Protein AF-A0A1C3YSA4-F1 (afdb_monomer_lite)

Organism: NCBI:txid1505725

Structure (mmCIF, N/CA/C/O backbone):
data_AF-A0A1C3YSA4-F1
#
_entry.id   AF-A0A1C3YSA4-F1
#
loop_
_atom_site.group_PDB
_atom_site.id
_atom_site.type_symbol
_atom_site.label_atom_id
_atom_site.label_alt_id
_atom_site.label_comp_id
_atom_site.label_asym_id
_atom_site.label_entity_id
_atom_site.label_seq_id
_atom_site.pdbx_PDB_ins_code
_atom_site.Cartn_x
_atom_site.Cartn_y
_atom_site.Cartn_z
_atom_site.occupancy
_atom_site.B_iso_or_equiv
_atom_site.auth_seq_id
_atom_site.auth_comp_id
_atom_site.auth_asym_id
_atom_site.auth_atom_id
_atom_site.pdbx_PDB_model_num
ATOM 1 N N . MET A 1 1 ? -8.334 -7.465 -22.282 1.00 41.34 1 MET A N 1
ATOM 2 C CA . MET A 1 1 ? -7.064 -6.841 -21.831 1.00 41.34 1 MET A CA 1
ATOM 3 C C . MET A 1 1 ? -6.329 -7.664 -20.758 1.00 41.34 1 MET A C 1
ATOM 5 O O . MET A 1 1 ? -5.125 -7.833 -20.870 1.00 41.34 1 MET A O 1
ATOM 9 N N . LEU A 1 2 ? -7.030 -8.253 -19.776 1.00 38.47 2 LEU A N 1
ATOM 10 C CA . LEU A 1 2 ? -6.453 -8.962 -18.613 1.00 38.47 2 LEU A CA 1
ATOM 11 C C . LEU A 1 2 ? -5.776 -10.331 -18.859 1.00 38.47 2 LEU A C 1
ATOM 13 O O . LEU A 1 2 ? -4.960 -10.752 -18.045 1.00 38.47 2 LEU A O 1
ATOM 17 N N . VAL A 1 3 ? -6.042 -11.015 -19.976 1.00 33.09 3 VAL A N 1
ATOM 18 C CA . VAL A 1 3 ? -5.391 -12.308 -20.304 1.00 33.09 3 VAL A CA 1
ATOM 19 C C . VAL A 1 3 ? -4.023 -12.117 -20.985 1.00 33.09 3 VAL A C 1
ATOM 21 O O . VAL A 1 3 ? -3.196 -13.024 -21.005 1.00 33.09 3 VAL A O 1
ATOM 24 N N . LEU A 1 4 ? -3.729 -10.915 -21.491 1.00 38.00 4 LEU A N 1
ATOM 25 C CA . LEU A 1 4 ? -2.498 -10.655 -22.243 1.00 38.00 4 LEU A CA 1
ATOM 26 C C . LEU A 1 4 ? -1.280 -10.396 -21.340 1.00 38.00 4 LEU A C 1
ATOM 28 O O . LEU A 1 4 ? -0.177 -10.780 -21.712 1.00 38.00 4 LEU A O 1
ATOM 32 N N . LEU A 1 5 ? -1.460 -9.830 -20.142 1.00 43.78 5 LEU A N 1
ATOM 33 C CA . LEU A 1 5 ? -0.338 -9.419 -19.284 1.00 43.78 5 LEU A CA 1
ATOM 34 C C . LEU A 1 5 ? 0.425 -10.609 -18.674 1.00 43.78 5 LEU A C 1
ATOM 36 O O . LEU A 1 5 ? 1.630 -10.729 -18.853 1.00 43.78 5 LEU A O 1
ATOM 40 N N . LYS A 1 6 ? -0.236 -11.573 -18.023 1.00 44.91 6 LYS A N 1
ATOM 41 C CA . LYS A 1 6 ? 0.507 -12.685 -17.389 1.00 44.91 6 LYS A CA 1
ATOM 42 C C . LYS A 1 6 ? 1.144 -13.667 -18.379 1.00 44.91 6 LYS A C 1
ATOM 44 O O . LYS A 1 6 ? 2.176 -14.249 -18.060 1.00 44.91 6 LYS A O 1
ATOM 49 N N . GLY A 1 7 ? 0.538 -13.858 -19.553 1.00 46.81 7 GLY A N 1
ATOM 50 C CA . GLY A 1 7 ? 1.018 -14.806 -20.564 1.00 46.81 7 GLY A CA 1
ATOM 51 C C . GLY A 1 7 ? 2.054 -14.229 -21.533 1.00 46.81 7 GLY A C 1
ATOM 52 O O . GLY A 1 7 ? 2.937 -14.963 -21.967 1.00 46.81 7 GLY A O 1
ATOM 53 N N . LYS A 1 8 ? 1.979 -12.926 -21.863 1.00 48.44 8 LYS A N 1
ATOM 54 C CA . LYS A 1 8 ? 2.841 -12.299 -22.884 1.00 48.44 8 LYS A CA 1
ATOM 55 C C . LYS A 1 8 ? 3.929 -11.369 -22.340 1.00 48.44 8 LYS A C 1
ATOM 57 O O . LYS A 1 8 ? 4.830 -11.032 -23.101 1.00 48.44 8 LYS A O 1
ATOM 62 N N . CYS A 1 9 ? 3.932 -11.004 -21.053 1.00 51.31 9 CYS A N 1
ATOM 63 C CA . CYS A 1 9 ? 4.988 -10.133 -20.509 1.00 51.31 9 CYS A CA 1
ATOM 64 C C . CYS A 1 9 ? 6.395 -10.745 -20.587 1.00 51.31 9 CYS A C 1
ATOM 66 O O . CYS A 1 9 ? 7.359 -10.008 -20.757 1.00 51.31 9 CYS A O 1
ATOM 68 N N . LYS A 1 10 ? 6.531 -12.080 -20.574 1.00 55.25 10 LYS A N 1
ATOM 69 C CA . LYS A 1 10 ? 7.836 -12.747 -20.750 1.00 55.25 10 LYS A CA 1
ATOM 70 C C . LYS A 1 10 ? 8.537 -12.396 -22.067 1.00 55.25 10 LYS A C 1
ATOM 72 O O . LYS A 1 10 ? 9.747 -12.529 -22.137 1.00 55.25 10 LYS A O 1
ATOM 77 N N . HIS A 1 11 ? 7.795 -11.976 -23.094 1.00 54.16 11 HIS A N 1
ATOM 78 C CA . HIS A 1 11 ? 8.363 -11.618 -24.396 1.00 54.16 11 HIS A CA 1
ATOM 79 C C . HIS A 1 11 ? 9.000 -10.219 -24.406 1.00 54.16 11 HIS A C 1
ATOM 81 O O . HIS A 1 11 ? 9.836 -9.932 -25.254 1.00 54.16 11 HIS A O 1
ATOM 87 N N . TYR A 1 12 ? 8.601 -9.361 -23.463 1.00 54.69 12 TYR A N 1
ATOM 88 C CA . TYR A 1 12 ? 9.098 -7.989 -23.314 1.00 54.69 12 TYR A CA 1
ATOM 89 C C . TYR A 1 12 ? 10.178 -7.872 -22.232 1.00 54.69 12 TYR A C 1
ATOM 91 O O . TYR A 1 12 ? 10.910 -6.888 -22.187 1.00 54.69 12 TYR A O 1
ATOM 99 N N . LEU A 1 13 ? 10.299 -8.895 -21.383 1.00 58.72 13 LEU A N 1
ATOM 100 C CA . LEU A 1 13 ? 11.391 -9.040 -20.432 1.00 58.72 13 LEU A CA 1
ATOM 101 C C . LEU A 1 13 ? 12.571 -9.701 -21.140 1.00 58.72 13 LEU A C 1
ATOM 103 O O . LEU A 1 13 ? 12.468 -10.813 -21.657 1.00 58.72 13 LEU A O 1
ATOM 107 N N . THR A 1 14 ? 13.718 -9.033 -21.140 1.00 61.22 14 THR A N 1
ATOM 108 C CA . THR A 1 14 ? 14.965 -9.717 -21.481 1.00 61.22 14 THR A CA 1
ATOM 109 C C . THR A 1 14 ? 15.385 -10.598 -20.305 1.00 61.22 14 THR A C 1
ATOM 111 O O . THR A 1 14 ? 14.939 -10.410 -19.173 1.00 61.22 14 THR A O 1
ATOM 114 N N . LYS A 1 15 ? 16.290 -11.550 -20.545 1.00 62.97 15 LYS A N 1
ATOM 115 C CA . LYS A 1 15 ? 16.814 -12.441 -19.497 1.00 62.97 15 LYS A CA 1
ATOM 116 C C . LYS A 1 15 ? 17.401 -11.691 -18.284 1.00 62.97 15 LYS A C 1
ATOM 118 O O . LYS A 1 15 ? 17.468 -12.270 -17.204 1.00 62.97 15 LYS A O 1
ATOM 123 N N . TYR A 1 16 ? 17.820 -10.437 -18.462 1.00 66.44 16 TYR A N 1
ATOM 124 C CA . TYR A 1 16 ? 18.569 -9.671 -17.462 1.00 66.44 16 TYR A CA 1
ATOM 125 C C . TYR A 1 16 ? 17.958 -8.308 -17.117 1.00 66.44 16 TYR A C 1
ATOM 127 O O . TYR A 1 16 ? 18.465 -7.634 -16.225 1.00 66.44 16 TYR A O 1
ATOM 135 N N . ALA A 1 17 ? 16.919 -7.874 -17.832 1.00 70.56 17 ALA A N 1
ATOM 136 C CA . ALA A 1 17 ? 16.377 -6.529 -17.694 1.00 70.56 17 ALA A CA 1
ATOM 137 C C . ALA A 1 17 ? 14.937 -6.421 -18.203 1.00 70.56 17 ALA A C 1
ATOM 139 O O . ALA A 1 17 ? 14.503 -7.173 -19.082 1.00 70.56 17 ALA A O 1
ATOM 140 N N . ASP A 1 18 ? 14.246 -5.401 -17.707 1.00 75.88 18 ASP A N 1
ATOM 141 C CA . ASP A 1 18 ? 12.921 -4.982 -18.148 1.00 75.88 18 ASP A CA 1
ATOM 142 C C . ASP A 1 18 ? 13.002 -3.605 -18.828 1.00 75.88 18 ASP A C 1
ATOM 144 O O . ASP A 1 18 ? 12.789 -2.573 -18.186 1.00 75.88 18 ASP A O 1
ATOM 148 N N . PRO A 1 19 ? 13.362 -3.561 -20.124 1.00 76.38 19 PRO A N 1
ATOM 149 C CA . PRO A 1 19 ? 13.570 -2.302 -20.839 1.00 76.38 19 PRO A CA 1
ATOM 150 C C . PRO A 1 19 ? 12.283 -1.481 -21.005 1.00 76.38 19 PRO A C 1
ATOM 152 O O . PRO A 1 19 ? 12.360 -0.288 -21.282 1.00 76.38 19 PRO A O 1
ATOM 155 N N . PHE A 1 20 ? 11.114 -2.101 -20.821 1.00 79.88 20 PHE A N 1
ATOM 156 C CA . PHE A 1 20 ? 9.807 -1.460 -20.965 1.00 79.88 20 PHE A CA 1
ATOM 157 C C . PHE A 1 20 ? 9.121 -1.187 -19.620 1.00 79.88 20 PHE A C 1
ATOM 159 O O . PHE A 1 20 ? 7.964 -0.778 -19.614 1.00 79.88 20 PHE A O 1
ATOM 166 N N . GLN A 1 21 ? 9.816 -1.404 -18.494 1.00 81.94 21 GLN A N 1
ATOM 167 C CA . GLN A 1 21 ? 9.328 -1.119 -17.136 1.00 81.94 21 GLN A CA 1
ATOM 168 C C . GLN A 1 21 ? 7.998 -1.816 -16.790 1.00 81.94 21 GLN A C 1
ATOM 170 O O . GLN A 1 21 ? 7.212 -1.346 -15.967 1.00 81.94 21 GLN A O 1
ATOM 175 N N . ILE A 1 22 ? 7.750 -2.983 -17.386 1.00 85.06 22 ILE A N 1
ATOM 176 C CA . ILE A 1 22 ? 6.532 -3.777 -17.181 1.00 85.06 22 ILE A CA 1
ATOM 177 C C . ILE A 1 22 ? 6.358 -4.184 -15.712 1.00 85.06 22 ILE A C 1
ATOM 179 O O . ILE A 1 22 ? 5.240 -4.267 -15.206 1.00 85.06 22 ILE A O 1
ATOM 183 N N . SER A 1 23 ? 7.463 -4.442 -15.023 1.00 87.69 23 SER A N 1
ATOM 184 C CA . SER A 1 23 ? 7.536 -4.812 -13.616 1.00 87.69 23 SER A CA 1
ATOM 185 C C . SER A 1 23 ? 7.042 -3.671 -12.733 1.00 87.69 23 SER A C 1
ATOM 187 O O . SER A 1 23 ? 6.265 -3.913 -11.810 1.00 87.69 23 SER A O 1
ATOM 189 N N . ASP A 1 24 ? 7.432 -2.433 -13.040 1.00 88.75 24 ASP A N 1
ATOM 190 C CA . ASP A 1 24 ? 6.997 -1.248 -12.299 1.00 88.75 24 ASP A CA 1
ATOM 191 C C . ASP A 1 24 ? 5.497 -1.011 -12.504 1.00 88.75 24 ASP A C 1
ATOM 193 O O . ASP A 1 24 ? 4.752 -0.832 -11.537 1.00 88.75 24 ASP A O 1
ATOM 197 N N . GLU A 1 25 ? 5.028 -1.112 -13.750 1.00 87.25 25 GLU A N 1
ATOM 198 C CA . GLU A 1 25 ? 3.604 -0.992 -14.073 1.00 87.25 25 GLU A CA 1
ATOM 199 C C . GLU A 1 25 ? 2.762 -2.086 -13.415 1.00 87.25 25 GLU A C 1
ATOM 201 O O . GLU A 1 25 ? 1.647 -1.841 -12.948 1.00 87.25 25 GLU A O 1
ATOM 206 N N . LEU A 1 26 ? 3.305 -3.297 -13.294 1.00 89.50 26 LEU A N 1
ATOM 207 C CA . LEU A 1 26 ? 2.641 -4.385 -12.590 1.00 89.50 26 LEU A CA 1
ATOM 208 C C . LEU A 1 26 ? 2.482 -4.080 -11.091 1.00 89.50 26 LEU A C 1
ATOM 210 O O . LEU A 1 26 ? 1.421 -4.348 -10.520 1.00 89.50 26 LEU A O 1
ATOM 214 N N . ILE A 1 27 ? 3.499 -3.488 -10.459 1.00 91.62 27 ILE A N 1
ATOM 215 C CA . ILE A 1 27 ? 3.417 -3.026 -9.067 1.00 91.62 27 ILE A CA 1
ATOM 216 C C . ILE A 1 27 ? 2.372 -1.915 -8.921 1.00 91.62 27 ILE A C 1
ATOM 218 O O . ILE A 1 27 ? 1.552 -1.976 -8.000 1.00 91.62 27 ILE A O 1
ATOM 222 N N . ASN A 1 28 ? 2.349 -0.940 -9.832 1.00 89.94 28 ASN A N 1
ATOM 223 C CA . ASN A 1 28 ? 1.355 0.137 -9.829 1.00 89.94 28 ASN A CA 1
ATOM 224 C C . ASN A 1 28 ? -0.068 -0.407 -9.973 1.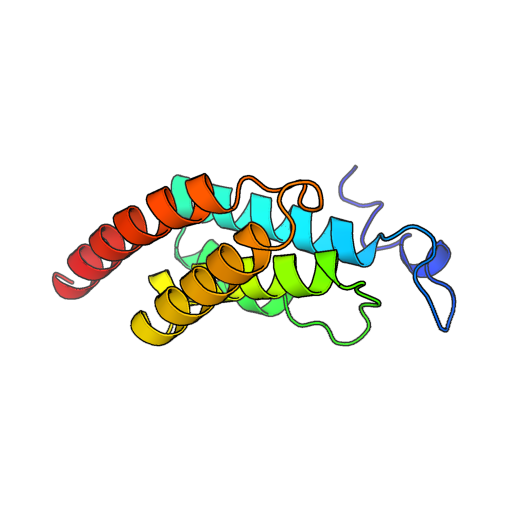00 89.94 28 ASN A C 1
ATOM 226 O O . ASN A 1 28 ? -0.955 -0.043 -9.196 1.00 89.94 28 ASN A O 1
ATOM 230 N N . TYR A 1 29 ? -0.273 -1.341 -10.904 1.00 91.50 29 TYR A N 1
ATOM 231 C CA . TYR A 1 29 ? -1.546 -2.024 -11.097 1.00 91.50 29 TYR A CA 1
ATOM 232 C C . TYR A 1 29 ? -2.016 -2.724 -9.816 1.00 91.50 29 TYR A C 1
ATOM 234 O O . TYR A 1 29 ? -3.146 -2.505 -9.372 1.00 91.50 29 TYR A O 1
ATOM 242 N N . TYR A 1 30 ? -1.158 -3.526 -9.177 1.00 93.88 30 TYR A N 1
ATOM 243 C CA . TYR A 1 30 ? -1.516 -4.176 -7.914 1.00 93.88 30 TYR A CA 1
ATOM 244 C C . TYR A 1 30 ? -1.806 -3.162 -6.804 1.00 93.88 30 TYR A C 1
ATOM 246 O O . TYR A 1 30 ? -2.709 -3.383 -6.000 1.00 93.88 30 TYR A O 1
ATOM 254 N N . GLY A 1 31 ? -1.115 -2.024 -6.792 1.00 94.31 31 GLY A N 1
ATOM 255 C CA . GLY A 1 31 ? -1.428 -0.897 -5.922 1.00 94.31 31 GLY A CA 1
ATOM 256 C C . GLY A 1 31 ? -2.847 -0.358 -6.096 1.00 94.31 31 GLY A C 1
ATOM 257 O O . GLY A 1 31 ? -3.574 -0.176 -5.120 1.00 94.31 31 GLY A O 1
ATOM 258 N N . VAL A 1 32 ? -3.285 -0.143 -7.337 1.00 93.38 32 VAL A N 1
ATOM 259 C CA . VAL A 1 32 ? -4.661 0.291 -7.647 1.00 93.38 32 VAL A CA 1
ATOM 260 C C . VAL A 1 32 ? -5.687 -0.758 -7.212 1.00 93.38 32 VAL A C 1
ATOM 262 O O . VAL A 1 32 ? -6.702 -0.409 -6.607 1.00 93.38 32 VAL A O 1
ATOM 265 N N . VAL A 1 33 ? -5.412 -2.044 -7.452 1.00 96.19 33 VAL A N 1
ATOM 266 C CA . VAL A 1 33 ? -6.279 -3.149 -7.005 1.00 96.19 33 VAL A CA 1
ATOM 267 C C . VAL A 1 33 ? -6.388 -3.181 -5.477 1.00 96.19 33 VAL A C 1
ATOM 269 O O . VAL A 1 33 ? -7.496 -3.281 -4.952 1.00 96.19 33 VAL A O 1
ATOM 272 N N . LEU A 1 34 ? -5.270 -3.018 -4.757 1.00 97.12 34 LEU A N 1
ATOM 273 C CA . LEU A 1 34 ? -5.264 -2.930 -3.294 1.00 97.12 34 LEU A CA 1
ATOM 274 C C . LEU A 1 34 ? -6.173 -1.799 -2.818 1.00 97.12 34 LEU A C 1
ATOM 276 O O . LEU A 1 34 ? -7.030 -1.999 -1.962 1.00 97.12 34 LEU A O 1
ATOM 280 N N . GLN A 1 35 ? -5.998 -0.609 -3.392 1.00 94.81 35 GLN A N 1
ATOM 281 C CA . GLN A 1 35 ? -6.795 0.558 -3.040 1.00 94.81 35 GLN A CA 1
ATOM 282 C C . GLN A 1 35 ? -8.288 0.342 -3.280 1.00 94.81 35 GLN A C 1
ATOM 284 O O . GLN A 1 35 ? -9.094 0.752 -2.447 1.00 94.81 35 GLN A O 1
ATOM 289 N N . ASN A 1 36 ? -8.661 -0.302 -4.388 1.00 96.62 36 ASN A N 1
ATOM 290 C CA . ASN A 1 36 ? -10.054 -0.618 -4.684 1.00 96.62 36 ASN A CA 1
ATOM 291 C C . ASN A 1 36 ? -10.652 -1.560 -3.626 1.00 96.62 36 ASN A C 1
ATOM 293 O O . ASN A 1 36 ? -11.716 -1.263 -3.081 1.00 96.62 36 ASN A O 1
ATOM 297 N N . TYR A 1 37 ? -9.948 -2.639 -3.271 1.00 97.75 37 TYR A N 1
ATOM 298 C CA . TYR A 1 37 ? -10.406 -3.563 -2.230 1.00 97.75 37 TYR A CA 1
ATOM 299 C C . TYR A 1 37 ? -10.528 -2.895 -0.861 1.00 97.75 37 TYR A C 1
ATOM 301 O O . TYR A 1 37 ? -11.517 -3.111 -0.166 1.00 97.75 37 TYR A O 1
ATOM 309 N N . LEU A 1 38 ? -9.575 -2.036 -0.490 1.00 97.38 38 LEU A N 1
ATOM 310 C CA . LEU A 1 38 ? -9.662 -1.270 0.753 1.00 97.38 38 LEU A CA 1
ATOM 311 C C . LEU A 1 38 ? -10.857 -0.302 0.739 1.00 97.38 38 LEU A C 1
ATOM 313 O O . LEU A 1 38 ? -11.620 -0.268 1.699 1.00 97.38 38 LEU A O 1
ATOM 317 N N . ASN A 1 39 ? -11.081 0.420 -0.366 1.00 95.31 39 ASN A N 1
ATOM 318 C CA . ASN A 1 39 ? -12.204 1.359 -0.504 1.00 95.31 39 ASN A CA 1
ATOM 319 C C . ASN A 1 39 ? -13.570 0.663 -0.451 1.00 95.31 39 ASN A C 1
ATOM 321 O O . ASN A 1 39 ? -14.525 1.206 0.096 1.00 95.31 39 ASN A O 1
ATOM 325 N N . THR A 1 40 ? -13.662 -0.539 -1.018 1.00 96.56 40 THR A N 1
ATOM 326 C CA . THR A 1 40 ? -14.879 -1.368 -1.011 1.00 96.56 40 THR A CA 1
ATOM 327 C C . THR A 1 40 ? -14.996 -2.244 0.236 1.00 96.56 40 THR A C 1
ATOM 329 O O . THR A 1 40 ? -15.938 -3.025 0.345 1.00 96.56 40 THR A O 1
ATOM 332 N N . LYS A 1 41 ? -14.063 -2.114 1.192 1.00 95.88 41 LYS A N 1
ATOM 333 C CA . LYS A 1 41 ? -14.000 -2.893 2.440 1.00 95.88 41 LYS A CA 1
ATOM 334 C C . LYS A 1 41 ? -13.924 -4.409 2.224 1.00 95.88 41 LYS A C 1
ATOM 336 O O . LYS A 1 41 ? -14.224 -5.185 3.130 1.00 95.88 41 LYS A O 1
ATOM 341 N N . ASN A 1 42 ? -13.471 -4.852 1.051 1.00 97.19 42 ASN A N 1
ATOM 342 C CA . ASN A 1 42 ? -13.168 -6.254 0.788 1.00 97.19 42 ASN A CA 1
ATOM 343 C C . ASN A 1 42 ? -11.802 -6.607 1.400 1.00 97.19 42 ASN A C 1
ATOM 345 O O . ASN A 1 42 ? -10.795 -6.783 0.710 1.00 97.19 42 ASN A O 1
ATOM 349 N N . TYR A 1 43 ? -11.761 -6.643 2.733 1.00 96.38 43 TYR A N 1
ATOM 350 C CA . TYR A 1 43 ? -10.520 -6.762 3.494 1.00 96.38 43 TYR A CA 1
ATOM 351 C C . TYR A 1 43 ? -9.827 -8.111 3.308 1.00 96.38 43 TYR A C 1
ATOM 353 O O . TYR A 1 43 ? -8.601 -8.149 3.320 1.00 96.38 43 TYR A O 1
ATOM 361 N N . GLN A 1 44 ? -10.576 -9.190 3.058 1.00 96.06 44 GLN A N 1
ATOM 362 C CA . GLN A 1 44 ? -9.987 -10.495 2.756 1.00 96.06 44 GLN A CA 1
ATOM 363 C C . GLN A 1 44 ? -9.222 -10.463 1.424 1.00 96.06 44 GLN A C 1
ATOM 365 O O . GLN A 1 44 ? -8.046 -10.816 1.379 1.00 96.06 44 GLN A O 1
ATOM 370 N N . ALA A 1 45 ? -9.832 -9.939 0.353 1.00 96.88 45 ALA A N 1
ATOM 371 C CA . ALA A 1 45 ? -9.146 -9.811 -0.934 1.00 96.88 45 ALA A CA 1
ATOM 372 C C . ALA A 1 45 ? -7.943 -8.851 -0.861 1.00 96.88 45 ALA A C 1
ATOM 374 O O . ALA A 1 45 ? -6.909 -9.093 -1.488 1.00 96.88 45 ALA A O 1
ATOM 375 N N . ALA A 1 46 ? -8.050 -7.775 -0.072 1.00 97.69 46 ALA A N 1
ATOM 376 C CA . ALA A 1 46 ? -6.933 -6.871 0.197 1.00 97.69 46 ALA A CA 1
ATOM 377 C C . ALA A 1 46 ? -5.793 -7.561 0.971 1.00 97.69 46 ALA A C 1
ATOM 379 O O . ALA A 1 46 ? -4.619 -7.340 0.657 1.00 97.69 46 ALA A O 1
ATOM 380 N N . TYR A 1 47 ? -6.123 -8.408 1.950 1.00 97.31 47 TYR A N 1
ATOM 381 C CA . TYR A 1 47 ? -5.158 -9.194 2.716 1.00 97.31 47 TYR A CA 1
ATOM 382 C C . TYR A 1 47 ? -4.353 -10.124 1.797 1.00 97.31 47 TYR A C 1
ATOM 384 O O . TYR A 1 47 ? -3.120 -10.057 1.781 1.00 97.31 47 TYR A O 1
ATOM 392 N N . ASP A 1 48 ? -5.042 -10.904 0.959 1.00 96.12 48 ASP A N 1
ATOM 393 C CA . ASP A 1 48 ? -4.441 -11.913 0.073 1.00 96.12 48 ASP A CA 1
ATOM 394 C C . ASP A 1 48 ? -3.523 -11.307 -1.003 1.00 96.12 48 ASP A C 1
ATOM 396 O O . ASP A 1 48 ? -2.601 -11.957 -1.514 1.00 96.12 48 ASP A O 1
ATOM 400 N N . LEU A 1 49 ? -3.726 -10.028 -1.334 1.00 94.94 49 LEU A N 1
ATOM 401 C CA . LEU A 1 49 ? -2.951 -9.331 -2.356 1.00 94.94 49 LEU A CA 1
ATOM 402 C C . LEU A 1 49 ? -1.481 -9.110 -1.963 1.00 94.94 49 LEU A C 1
ATOM 404 O O . LEU A 1 49 ? -0.656 -8.877 -2.847 1.00 94.94 49 LEU A O 1
ATOM 408 N N . ARG A 1 50 ? -1.110 -9.245 -0.678 1.00 95.12 50 ARG A N 1
ATOM 409 C CA . ARG A 1 50 ? 0.278 -9.076 -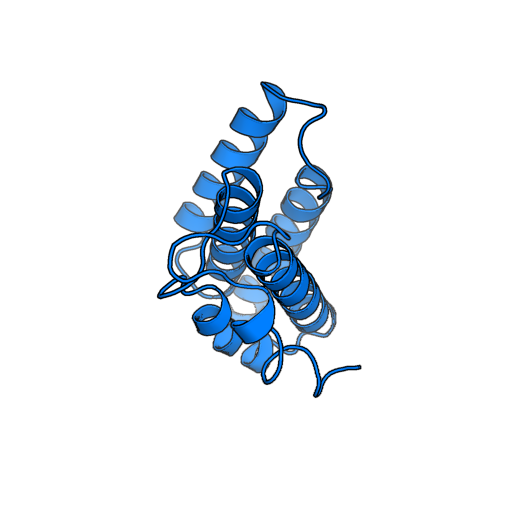0.196 1.00 95.12 50 ARG A CA 1
ATOM 410 C C . ARG A 1 50 ? 1.297 -9.821 -1.051 1.00 95.12 50 ARG A C 1
ATOM 412 O O . ARG A 1 50 ? 2.339 -9.272 -1.403 1.00 95.12 50 ARG A O 1
ATOM 419 N N . ASN A 1 51 ? 0.981 -11.064 -1.405 1.00 90.75 51 ASN A N 1
ATOM 420 C CA . ASN A 1 51 ? 1.896 -11.949 -2.123 1.00 90.75 51 ASN A CA 1
ATOM 421 C C . ASN A 1 51 ? 2.162 -11.486 -3.563 1.00 90.75 51 ASN A C 1
ATOM 423 O O . ASN A 1 51 ? 3.158 -11.888 -4.155 1.00 90.75 51 ASN A O 1
ATOM 427 N N . LYS A 1 52 ? 1.313 -10.618 -4.132 1.00 90.56 52 LYS A N 1
ATOM 428 C CA . LYS A 1 52 ? 1.533 -10.028 -5.462 1.00 90.56 52 LYS A CA 1
ATOM 429 C C . LYS A 1 52 ? 2.632 -8.973 -5.483 1.00 90.56 52 LYS A C 1
ATOM 431 O O . LYS A 1 52 ? 3.191 -8.726 -6.544 1.00 90.56 52 LYS A O 1
ATOM 436 N N . PHE A 1 53 ? 2.972 -8.404 -4.329 1.00 90.12 53 PHE A N 1
ATOM 437 C CA . PHE A 1 53 ? 4.100 -7.485 -4.189 1.00 90.12 53 PHE A CA 1
ATOM 438 C C . PHE A 1 53 ? 5.432 -8.206 -3.943 1.00 90.12 53 PHE A C 1
ATOM 440 O O . PHE A 1 53 ? 6.466 -7.544 -3.836 1.00 90.12 53 PHE A O 1
ATOM 447 N N . ASN A 1 54 ? 5.440 -9.541 -3.832 1.00 82.19 54 ASN A N 1
ATOM 448 C CA . ASN A 1 54 ? 6.686 -10.288 -3.712 1.00 82.19 54 ASN A CA 1
ATOM 449 C C . ASN A 1 54 ? 7.441 -10.234 -5.051 1.00 82.19 54 ASN A C 1
ATOM 451 O O . ASN A 1 54 ? 6.849 -10.439 -6.107 1.00 82.19 54 ASN A O 1
ATOM 455 N N . SER A 1 55 ? 8.726 -9.884 -5.011 1.00 65.50 55 SER A N 1
ATOM 456 C CA . SER A 1 55 ? 9.478 -9.415 -6.188 1.00 65.50 55 SER A CA 1
ATOM 457 C C . SER A 1 55 ? 10.376 -10.463 -6.830 1.00 65.50 55 SER A C 1
ATOM 459 O O . SER A 1 55 ? 11.233 -10.096 -7.632 1.00 65.50 55 SER A O 1
ATOM 461 N N . ASP A 1 56 ? 10.234 -11.736 -6.472 1.00 67.31 56 ASP A N 1
ATOM 462 C CA . ASP A 1 56 ? 11.048 -12.787 -7.074 1.00 67.31 56 ASP A CA 1
ATOM 463 C C . ASP A 1 56 ? 10.783 -12.817 -8.587 1.00 67.31 56 ASP A C 1
ATOM 465 O O . ASP A 1 56 ? 9.674 -13.107 -9.040 1.00 67.31 56 ASP A O 1
ATOM 469 N N . GLY A 1 57 ? 11.800 -12.441 -9.367 1.00 66.25 57 GLY A N 1
ATOM 470 C CA . GLY A 1 57 ? 11.730 -12.352 -10.827 1.00 66.25 57 GLY A CA 1
ATOM 471 C C . GLY A 1 57 ? 11.230 -11.023 -11.413 1.00 66.25 57 GLY A C 1
ATOM 472 O O . GLY A 1 57 ? 11.024 -10.969 -12.623 1.00 66.25 57 GLY A O 1
ATOM 473 N N . LEU A 1 58 ? 11.040 -9.963 -10.613 1.00 77.25 58 LEU A N 1
ATOM 474 C CA . LEU A 1 58 ? 10.733 -8.616 -11.121 1.00 77.25 58 LEU A CA 1
ATOM 475 C C . LEU A 1 58 ? 11.998 -7.753 -11.220 1.00 77.25 58 LEU A C 1
ATOM 477 O O . LEU A 1 58 ? 12.729 -7.601 -10.240 1.00 77.25 58 LEU A O 1
ATOM 481 N N . PHE A 1 59 ? 12.214 -7.123 -12.376 1.00 83.44 59 PHE A N 1
ATOM 482 C CA . PHE A 1 59 ? 13.291 -6.149 -12.579 1.00 83.44 59 PHE A CA 1
ATOM 483 C C . PHE A 1 59 ? 12.751 -4.739 -12.329 1.00 83.44 59 PHE A C 1
ATOM 485 O O . PHE A 1 59 ? 12.398 -4.022 -13.260 1.00 83.44 59 PHE A O 1
ATOM 492 N N . LEU A 1 60 ? 12.639 -4.364 -11.054 1.00 86.25 60 LEU A N 1
ATOM 493 C CA . LEU A 1 60 ? 12.144 -3.043 -10.661 1.00 86.25 60 LEU A CA 1
ATOM 494 C C . LEU A 1 60 ? 13.270 -2.009 -10.674 1.00 86.25 60 LEU A C 1
ATOM 496 O O . LEU A 1 60 ? 14.337 -2.251 -10.099 1.00 86.25 60 LEU A O 1
ATOM 500 N N . ASN A 1 61 ? 13.003 -0.835 -11.243 1.00 86.75 61 ASN A N 1
ATOM 501 C CA . ASN A 1 61 ? 13.868 0.329 -11.046 1.00 86.75 61 ASN A CA 1
ATOM 502 C C . ASN A 1 61 ? 13.593 0.987 -9.676 1.00 86.75 61 ASN A C 1
ATOM 504 O O . ASN A 1 61 ? 12.767 0.517 -8.889 1.00 86.75 61 ASN A O 1
ATOM 508 N N . TRP A 1 62 ? 14.262 2.103 -9.377 1.00 85.19 62 TRP A N 1
ATOM 509 C CA . TRP A 1 62 ? 14.069 2.821 -8.112 1.00 85.19 62 TRP A CA 1
ATOM 510 C C . TRP A 1 62 ? 12.618 3.256 -7.861 1.00 85.19 62 TRP A C 1
ATOM 512 O O . TRP A 1 62 ? 12.118 3.081 -6.750 1.00 85.19 62 TRP A O 1
ATOM 522 N N . ASN A 1 63 ? 11.909 3.737 -8.883 1.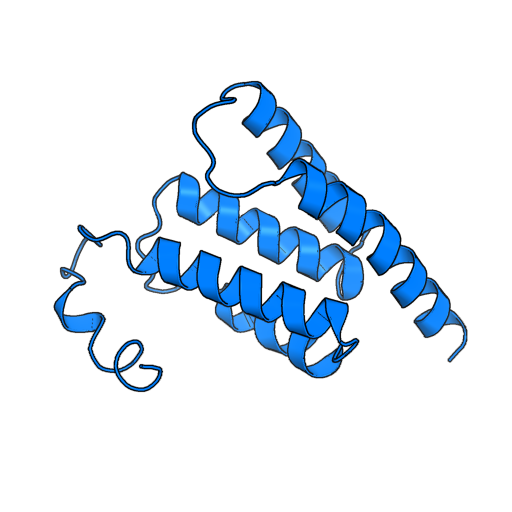00 84.75 63 ASN A N 1
ATOM 523 C CA . ASN A 1 63 ? 10.504 4.131 -8.765 1.00 84.75 63 ASN A CA 1
ATOM 524 C C . ASN A 1 63 ? 9.598 2.922 -8.492 1.00 84.75 63 ASN A C 1
ATOM 526 O O . ASN A 1 63 ? 8.713 2.994 -7.634 1.00 84.75 63 ASN A O 1
ATOM 530 N N . GLY A 1 64 ? 9.844 1.792 -9.160 1.00 88.12 64 GLY A N 1
ATOM 531 C CA . GLY A 1 64 ? 9.144 0.533 -8.905 1.00 88.12 64 GLY A CA 1
ATOM 532 C C . GLY A 1 64 ? 9.389 -0.007 -7.497 1.00 88.12 64 GLY A C 1
ATOM 533 O O . GLY A 1 64 ? 8.447 -0.425 -6.819 1.00 88.12 64 GLY A O 1
ATOM 534 N N . GLN A 1 65 ? 10.631 0.062 -7.006 1.00 90.31 65 GLN A N 1
ATOM 535 C CA . GLN A 1 65 ? 10.975 -0.343 -5.638 1.00 90.31 65 GLN A CA 1
ATOM 536 C C . GLN A 1 65 ? 10.270 0.529 -4.596 1.00 90.31 65 GLN A C 1
ATOM 538 O O . GLN A 1 65 ? 9.704 0.001 -3.637 1.00 90.31 65 GLN A O 1
ATOM 543 N N . ILE A 1 66 ? 10.239 1.848 -4.798 1.00 90.38 66 ILE A N 1
ATOM 544 C CA . ILE A 1 66 ? 9.548 2.773 -3.891 1.00 90.38 66 ILE A CA 1
ATOM 545 C C . ILE A 1 66 ? 8.041 2.517 -3.912 1.00 90.38 66 ILE A C 1
ATOM 547 O O . ILE A 1 66 ? 7.424 2.417 -2.852 1.00 90.38 66 ILE A O 1
ATOM 551 N N . SER A 1 67 ? 7.455 2.311 -5.092 1.00 91.12 67 SER A N 1
ATOM 552 C CA . SER A 1 67 ? 6.031 1.983 -5.236 1.00 91.12 67 SER A CA 1
ATOM 553 C C . SER A 1 67 ? 5.688 0.659 -4.548 1.00 91.12 67 SER A C 1
ATOM 555 O O . SER A 1 67 ? 4.697 0.561 -3.827 1.00 91.12 67 SER A O 1
ATOM 557 N N . LYS A 1 68 ? 6.546 -0.359 -4.670 1.00 93.44 68 LYS A N 1
ATOM 558 C CA . LYS A 1 68 ? 6.392 -1.626 -3.946 1.00 93.44 68 LYS A CA 1
ATOM 559 C C . LYS A 1 68 ? 6.416 -1.406 -2.430 1.00 93.44 68 LYS A C 1
ATOM 561 O O . LYS A 1 68 ? 5.552 -1.935 -1.729 1.00 93.44 68 LYS A O 1
ATOM 566 N N . GLN A 1 69 ? 7.383 -0.642 -1.916 1.00 94.31 69 GLN A N 1
ATOM 567 C CA . GLN A 1 69 ? 7.475 -0.353 -0.479 1.00 94.31 69 GLN A CA 1
ATOM 568 C C . GLN A 1 69 ? 6.270 0.445 0.023 1.00 94.31 69 GLN A C 1
ATOM 570 O O . GLN A 1 69 ? 5.729 0.116 1.078 1.00 94.31 69 GLN A O 1
ATOM 575 N N . LEU A 1 70 ? 5.792 1.416 -0.760 1.00 95.06 70 LEU A N 1
ATOM 576 C CA . LEU A 1 70 ? 4.570 2.171 -0.489 1.00 95.06 70 LEU A CA 1
ATOM 577 C C . LEU A 1 70 ? 3.381 1.225 -0.279 1.00 95.06 70 LEU A C 1
ATOM 579 O O . LEU A 1 70 ? 2.724 1.281 0.761 1.00 95.06 70 LEU A O 1
ATOM 583 N N . TRP A 1 71 ? 3.122 0.316 -1.224 1.00 96.12 71 TRP A N 1
ATOM 584 C CA . TRP A 1 71 ? 1.972 -0.587 -1.136 1.00 96.12 71 TRP A CA 1
ATOM 585 C C . TRP A 1 71 ? 2.097 -1.621 -0.016 1.00 96.12 71 TRP A C 1
ATOM 587 O O . TRP A 1 71 ? 1.113 -1.907 0.667 1.00 96.12 71 TRP A O 1
ATOM 597 N N . LEU A 1 72 ? 3.302 -2.135 0.244 1.00 96.44 72 LEU A N 1
ATOM 598 C CA . LEU A 1 72 ? 3.554 -3.016 1.388 1.00 96.44 72 LEU A CA 1
ATOM 599 C C . LEU A 1 72 ? 3.352 -2.297 2.727 1.00 96.44 72 LEU A C 1
ATOM 601 O O . LEU A 1 72 ? 2.844 -2.894 3.679 1.00 96.44 72 LEU A O 1
ATOM 605 N N . ALA A 1 73 ? 3.734 -1.025 2.815 1.00 97.38 73 ALA A N 1
ATOM 606 C CA . ALA A 1 73 ? 3.530 -0.211 4.002 1.00 97.38 73 ALA A CA 1
ATOM 607 C C . ALA A 1 73 ? 2.042 0.099 4.225 1.00 97.38 73 ALA A C 1
ATOM 609 O O . ALA A 1 73 ? 1.551 -0.075 5.342 1.00 97.38 73 ALA A O 1
ATOM 610 N N . VAL A 1 74 ? 1.295 0.428 3.161 1.00 97.75 74 VAL A N 1
ATOM 611 C CA . VAL A 1 74 ? -0.174 0.524 3.205 1.00 97.75 74 VAL A CA 1
ATOM 612 C C . VAL A 1 74 ? -0.781 -0.794 3.683 1.00 97.75 74 VAL A C 1
ATOM 614 O O . VAL A 1 74 ? -1.581 -0.782 4.609 1.00 97.75 74 VAL A O 1
ATOM 617 N N . TRP A 1 75 ? -0.371 -1.941 3.139 1.00 98.12 75 TRP A N 1
ATOM 618 C CA . TRP A 1 75 ? -0.873 -3.242 3.593 1.00 98.12 75 TRP A CA 1
ATOM 619 C C . TRP A 1 75 ? -0.620 -3.470 5.095 1.00 98.12 75 TRP A C 1
ATOM 621 O O . TRP A 1 75 ? -1.519 -3.896 5.823 1.00 98.12 75 TRP A O 1
ATOM 631 N N . LYS A 1 76 ? 0.577 -3.119 5.595 1.00 98.12 76 LYS A N 1
ATOM 632 C CA . LYS A 1 76 ? 0.925 -3.215 7.025 1.00 98.12 76 LYS A CA 1
ATOM 633 C C . LYS A 1 76 ? 0.034 -2.341 7.908 1.00 98.12 76 LYS A C 1
ATOM 635 O O . LYS A 1 76 ? -0.305 -2.783 9.008 1.00 98.12 76 LYS A O 1
ATOM 640 N N . LEU A 1 77 ? -0.383 -1.159 7.438 1.00 97.94 77 LEU A N 1
ATOM 641 C CA . LEU A 1 77 ? -1.322 -0.311 8.178 1.00 97.94 77 LEU A CA 1
ATOM 642 C C . LEU A 1 77 ? -2.614 -1.056 8.511 1.00 97.94 77 LEU A C 1
ATOM 644 O O . LEU A 1 77 ? -3.089 -0.936 9.631 1.00 97.94 77 LEU A O 1
ATOM 648 N N . TYR A 1 78 ? -3.153 -1.883 7.618 1.00 97.88 78 TYR A N 1
ATOM 649 C CA . TYR A 1 78 ? -4.393 -2.620 7.892 1.00 97.88 78 TYR A CA 1
ATOM 650 C C . TYR A 1 78 ? -4.109 -3.949 8.591 1.00 97.88 78 TYR A C 1
ATOM 652 O O . TYR A 1 78 ? -4.643 -4.213 9.663 1.00 97.88 78 TYR A O 1
ATOM 660 N N . PHE A 1 79 ? -3.219 -4.764 8.031 1.00 97.50 79 PHE A N 1
ATOM 661 C CA . PHE A 1 79 ? -3.168 -6.196 8.340 1.00 97.50 79 PHE A CA 1
ATOM 662 C C . PHE A 1 79 ? -1.900 -6.654 9.064 1.00 97.50 79 PHE A C 1
ATOM 664 O O . PHE A 1 79 ? -1.812 -7.800 9.493 1.00 97.50 79 PHE A O 1
ATOM 671 N N . GLY A 1 80 ? -0.897 -5.783 9.174 1.00 95.94 80 GLY A N 1
ATOM 672 C CA . GLY A 1 80 ? 0.398 -6.110 9.764 1.00 95.94 80 GLY A CA 1
ATOM 673 C C . GLY A 1 80 ? 0.686 -5.319 11.035 1.00 95.94 80 GLY A C 1
ATOM 674 O O . GLY A 1 80 ? -0.214 -4.935 11.783 1.00 95.94 80 GLY A O 1
ATOM 675 N N . ASN A 1 81 ? 1.968 -5.038 11.261 1.00 97.38 81 ASN A N 1
ATOM 676 C CA . ASN A 1 81 ? 2.391 -4.087 12.282 1.00 97.38 81 ASN A CA 1
ATOM 677 C C . ASN A 1 81 ? 2.122 -2.653 11.787 1.00 97.38 81 ASN A C 1
ATOM 679 O O . ASN A 1 81 ? 2.770 -2.186 10.846 1.00 97.38 81 ASN A O 1
ATOM 683 N N . TYR A 1 82 ? 1.159 -1.986 12.428 1.00 96.75 82 TYR A N 1
ATOM 684 C CA . TYR A 1 82 ? 0.706 -0.643 12.069 1.00 96.75 82 TYR A CA 1
ATOM 685 C C . TYR A 1 82 ? 1.827 0.398 12.155 1.00 96.75 82 TYR A C 1
ATOM 687 O O . TYR A 1 82 ? 2.040 1.132 11.193 1.00 96.75 82 TYR A O 1
ATOM 695 N N . GLU A 1 83 ? 2.564 0.435 13.268 1.00 96.88 83 GLU A N 1
ATOM 696 C CA . GLU A 1 83 ? 3.617 1.433 13.489 1.00 96.88 83 GLU A CA 1
ATOM 697 C C . GLU A 1 83 ? 4.744 1.283 12.469 1.00 96.88 83 GLU A C 1
ATOM 699 O O . GLU A 1 83 ? 5.175 2.269 11.876 1.00 96.88 83 GLU A O 1
ATOM 704 N N . ASN A 1 84 ? 5.134 0.045 12.151 1.00 97.56 84 ASN A N 1
ATOM 705 C CA . ASN A 1 84 ? 6.117 -0.209 11.101 1.00 97.56 84 ASN A CA 1
ATOM 706 C C . ASN A 1 84 ? 5.613 0.251 9.725 1.00 97.56 84 ASN A C 1
ATOM 708 O O . ASN A 1 84 ? 6.377 0.827 8.959 1.00 97.56 84 ASN A O 1
ATOM 712 N N . GLY A 1 85 ? 4.339 0.002 9.395 1.00 97.38 85 GLY A N 1
ATOM 713 C CA . GLY A 1 85 ? 3.740 0.490 8.148 1.00 97.38 85 GLY A CA 1
ATOM 714 C C . GLY A 1 85 ? 3.753 2.016 8.071 1.00 97.38 85 GLY A C 1
ATOM 715 O O . GLY A 1 85 ? 4.208 2.588 7.084 1.00 97.38 85 GLY A O 1
ATOM 716 N N . LYS A 1 86 ? 3.325 2.683 9.144 1.00 97.19 86 LYS A N 1
ATOM 717 C CA . LYS A 1 86 ? 3.293 4.144 9.232 1.00 97.19 86 LYS A CA 1
ATOM 718 C C . LYS A 1 86 ? 4.693 4.756 9.137 1.00 97.19 86 LYS A C 1
ATOM 720 O O . LYS A 1 86 ? 4.874 5.701 8.375 1.00 97.19 86 LYS A O 1
ATOM 725 N N . ALA A 1 87 ? 5.670 4.208 9.858 1.00 97.44 87 ALA A N 1
ATOM 726 C CA . ALA A 1 87 ? 7.054 4.674 9.828 1.00 97.44 87 ALA A CA 1
ATOM 727 C C . ALA A 1 87 ? 7.663 4.571 8.421 1.00 97.44 87 ALA A C 1
ATOM 729 O O . ALA A 1 87 ? 8.265 5.530 7.947 1.00 97.44 87 ALA A O 1
ATOM 730 N N . THR A 1 88 ? 7.446 3.455 7.713 1.00 96.56 88 THR A N 1
ATOM 731 C CA . THR A 1 88 ? 7.905 3.312 6.321 1.00 96.56 88 THR A CA 1
ATOM 732 C C . THR A 1 88 ? 7.262 4.347 5.395 1.00 96.56 88 THR A C 1
ATOM 734 O O . THR A 1 88 ? 7.946 4.902 4.542 1.00 96.56 88 THR A O 1
ATOM 737 N N . LEU A 1 89 ? 5.969 4.648 5.551 1.00 95.50 89 LEU A N 1
ATOM 738 C CA . LEU A 1 89 ? 5.332 5.672 4.717 1.00 95.50 89 LEU A CA 1
ATOM 739 C C . LEU A 1 89 ? 5.893 7.076 4.968 1.00 95.50 89 LEU A C 1
ATOM 741 O O . LEU A 1 89 ? 6.055 7.828 4.012 1.00 95.50 89 LEU A O 1
ATOM 745 N N . ILE A 1 90 ? 6.214 7.413 6.222 1.00 94.94 90 ILE A N 1
ATOM 746 C CA . ILE A 1 90 ? 6.867 8.685 6.566 1.00 94.94 90 ILE A CA 1
ATOM 747 C C . ILE A 1 90 ? 8.221 8.779 5.857 1.00 94.94 90 ILE A C 1
ATOM 749 O O . ILE A 1 90 ? 8.462 9.747 5.149 1.00 94.94 90 ILE A O 1
ATOM 753 N N . GLN A 1 91 ? 9.044 7.728 5.926 1.00 94.88 91 GLN A N 1
ATOM 754 C CA . GLN A 1 91 ? 10.333 7.687 5.223 1.00 94.88 91 GLN A CA 1
ATOM 755 C C . GLN A 1 91 ? 10.190 7.882 3.706 1.00 94.88 91 GLN A C 1
ATOM 757 O O . GLN A 1 91 ? 11.023 8.539 3.087 1.00 94.88 91 GLN A O 1
ATOM 762 N N . ILE A 1 92 ? 9.138 7.326 3.094 1.00 92.75 92 ILE A N 1
ATOM 763 C CA . ILE A 1 92 ? 8.868 7.501 1.659 1.00 92.75 92 ILE A CA 1
ATOM 764 C C . ILE A 1 92 ? 8.469 8.950 1.342 1.00 92.75 92 ILE A C 1
ATOM 766 O O . ILE A 1 92 ? 8.900 9.483 0.321 1.00 92.75 92 ILE A O 1
ATOM 770 N N . ILE A 1 93 ? 7.666 9.596 2.192 1.00 89.88 93 ILE A N 1
ATOM 771 C CA . ILE A 1 93 ? 7.300 11.014 2.036 1.00 89.88 93 ILE A CA 1
ATOM 772 C C . ILE A 1 93 ? 8.529 11.909 2.193 1.00 89.88 93 ILE A C 1
ATOM 774 O O . ILE A 1 93 ? 8.757 12.780 1.354 1.00 89.88 93 ILE A O 1
ATOM 778 N N . ASP A 1 94 ? 9.347 11.662 3.214 1.00 90.50 94 ASP A N 1
ATOM 779 C CA . ASP A 1 94 ? 10.584 12.404 3.449 1.00 90.50 94 ASP A CA 1
ATOM 780 C C . ASP A 1 94 ? 11.525 12.264 2.248 1.00 90.50 94 ASP A C 1
ATOM 782 O O . ASP A 1 94 ? 12.022 13.261 1.727 1.00 90.50 94 ASP A O 1
ATOM 786 N N . PHE A 1 95 ? 11.696 11.048 1.723 1.00 87.94 95 PHE A N 1
ATOM 787 C CA . PHE A 1 95 ? 12.456 10.822 0.495 1.00 87.94 95 PHE A CA 1
ATOM 788 C C . PHE A 1 95 ? 11.861 11.569 -0.707 1.00 87.94 95 PHE A C 1
ATOM 790 O O . PHE A 1 95 ? 12.589 12.226 -1.448 1.00 87.94 95 PHE A O 1
ATOM 797 N N . LYS A 1 96 ? 10.534 11.523 -0.892 1.00 84.25 96 LYS A N 1
ATOM 798 C CA . LYS A 1 96 ? 9.847 12.260 -1.963 1.00 84.25 96 LYS A CA 1
ATOM 799 C C . LYS A 1 96 ? 10.102 13.764 -1.868 1.00 84.25 96 LYS A C 1
ATOM 801 O O . LYS A 1 96 ? 10.286 14.406 -2.898 1.00 84.25 96 LYS A O 1
ATOM 806 N N . SER A 1 97 ? 10.131 14.328 -0.662 1.00 85.19 97 SER A N 1
ATOM 807 C CA . SER A 1 97 ? 10.374 15.762 -0.458 1.00 85.19 97 SER A CA 1
ATOM 808 C C . SER A 1 97 ? 11.734 16.224 -0.999 1.00 85.19 97 SER A C 1
ATOM 810 O O . SER A 1 97 ? 11.864 17.371 -1.420 1.00 85.19 97 SER A O 1
ATOM 812 N N . MET A 1 98 ? 12.718 15.319 -1.070 1.00 87.38 98 MET A N 1
ATOM 813 C CA . MET A 1 98 ? 14.034 15.587 -1.658 1.00 87.38 98 MET A CA 1
ATOM 814 C C . MET A 1 98 ? 14.003 15.583 -3.197 1.00 87.38 98 MET A C 1
ATOM 816 O O . MET A 1 98 ? 14.873 16.181 -3.828 1.00 87.38 98 MET A O 1
ATOM 820 N N . PHE A 1 99 ? 12.999 14.940 -3.809 1.00 82.31 99 PHE A N 1
ATOM 821 C CA . PHE A 1 99 ? 12.858 14.759 -5.261 1.00 82.31 99 PHE A CA 1
ATOM 822 C C . PHE A 1 99 ? 11.403 15.002 -5.727 1.00 82.31 99 PHE A C 1
ATOM 824 O O . PHE A 1 99 ? 10.696 14.071 -6.116 1.00 82.31 99 PHE A O 1
ATOM 831 N N . PRO A 1 100 ? 10.913 16.253 -5.711 1.00 69.56 100 PRO A N 1
ATOM 832 C CA . PRO A 1 100 ? 9.486 16.552 -5.869 1.00 69.56 100 PRO A CA 1
ATOM 833 C C . PRO A 1 100 ? 8.886 16.198 -7.243 1.00 69.56 100 PRO A C 1
ATOM 835 O O . PRO A 1 100 ? 7.672 16.027 -7.344 1.00 69.56 100 PRO A O 1
ATOM 838 N N . THR A 1 101 ? 9.695 16.069 -8.298 1.00 69.38 101 THR A N 1
ATOM 839 C CA . THR A 1 101 ? 9.229 15.833 -9.679 1.00 69.38 101 THR A CA 1
ATOM 840 C C . THR A 1 101 ? 9.296 14.373 -10.139 1.00 69.38 101 THR A C 1
ATOM 842 O O . THR A 1 101 ? 8.872 14.077 -11.253 1.00 69.38 101 THR A O 1
ATOM 845 N N . SER A 1 102 ? 9.814 13.445 -9.328 1.00 67.19 102 SER A N 1
ATOM 846 C CA . SER A 1 102 ? 10.176 12.096 -9.799 1.00 67.19 102 SER A CA 1
ATOM 847 C C . SER A 1 102 ? 9.096 11.021 -9.628 1.00 67.19 102 SER A C 1
ATOM 849 O O . SER A 1 102 ? 9.287 9.899 -10.100 1.00 67.19 102 SER A O 1
ATOM 851 N N . PHE A 1 103 ? 7.959 11.330 -8.996 1.00 65.94 103 PHE A N 1
ATOM 852 C CA . PHE A 1 103 ? 6.938 10.334 -8.652 1.00 65.94 103 PHE A CA 1
ATOM 853 C C . PHE A 1 103 ? 5.599 10.589 -9.339 1.00 65.94 103 PHE A C 1
ATOM 855 O O . PHE A 1 103 ? 4.992 11.643 -9.171 1.00 65.94 103 PHE A O 1
ATOM 862 N N . SER A 1 104 ? 5.096 9.575 -10.047 1.00 65.44 104 SER A N 1
ATOM 863 C CA . SER A 1 104 ? 3.782 9.592 -10.704 1.00 65.44 104 SER A CA 1
ATOM 864 C C . SER A 1 104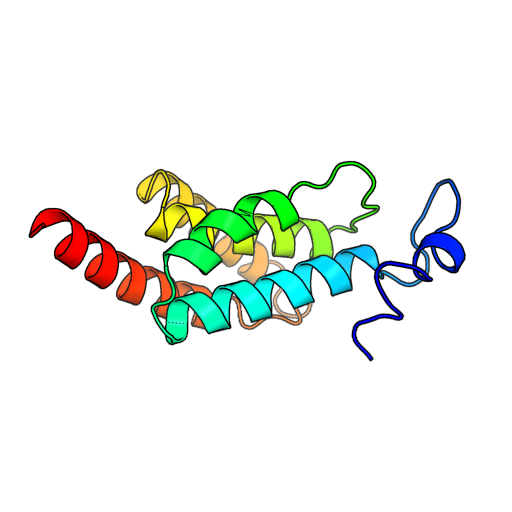 ? 2.607 9.416 -9.730 1.00 65.44 104 SER A C 1
ATOM 866 O O . SER A 1 104 ? 1.500 9.878 -10.001 1.00 65.44 104 SER A O 1
ATOM 868 N N . LEU A 1 105 ? 2.826 8.759 -8.585 1.00 68.38 105 LEU A N 1
ATOM 869 C CA . LEU A 1 105 ? 1.795 8.518 -7.574 1.00 68.38 105 LEU A CA 1
ATOM 870 C C . LEU A 1 105 ? 1.634 9.716 -6.629 1.00 68.38 105 LEU A C 1
ATOM 872 O O . LEU A 1 105 ? 2.608 10.271 -6.115 1.00 68.38 105 LEU A O 1
ATOM 876 N N . ASN A 1 106 ? 0.384 10.051 -6.296 1.00 83.56 106 ASN A N 1
ATOM 877 C CA . ASN A 1 106 ? 0.071 11.039 -5.262 1.00 83.56 106 ASN A CA 1
ATOM 878 C C . ASN A 1 106 ? 0.249 10.433 -3.854 1.00 83.56 106 ASN A C 1
ATOM 880 O O . ASN A 1 106 ? -0.715 10.128 -3.149 1.00 83.56 106 ASN A O 1
ATOM 884 N N . ILE A 1 107 ? 1.514 10.208 -3.484 1.00 84.38 107 ILE A N 1
ATOM 885 C CA . ILE A 1 107 ? 1.935 9.548 -2.239 1.00 84.38 107 ILE A CA 1
ATOM 886 C C . ILE A 1 107 ? 1.351 10.242 -0.998 1.00 84.38 107 ILE A C 1
ATOM 888 O O . ILE A 1 107 ? 0.890 9.554 -0.089 1.00 84.38 107 ILE A O 1
ATOM 892 N N . ASP A 1 108 ? 1.292 11.576 -0.976 1.00 87.19 108 ASP A N 1
ATOM 893 C CA . ASP A 1 108 ? 0.786 12.342 0.172 1.00 87.19 108 ASP A CA 1
ATOM 894 C C . ASP A 1 108 ? -0.704 12.082 0.417 1.00 87.19 108 ASP A C 1
ATOM 896 O O . ASP A 1 108 ? -1.133 11.840 1.550 1.00 87.19 108 ASP A O 1
ATOM 900 N N . ALA A 1 109 ? -1.501 12.064 -0.657 1.00 89.62 109 ALA A N 1
ATOM 901 C CA . ALA A 1 109 ? -2.918 11.733 -0.574 1.00 89.62 109 ALA A CA 1
ATOM 902 C C . ALA A 1 109 ? -3.129 10.282 -0.118 1.00 89.62 109 ALA A C 1
ATOM 904 O O . ALA A 1 109 ? -3.949 10.034 0.770 1.00 89.62 109 ALA A O 1
ATOM 905 N N . ILE A 1 110 ? -2.362 9.335 -0.676 1.00 89.69 110 ILE A N 1
ATOM 906 C CA . ILE A 1 110 ? -2.416 7.919 -0.283 1.00 89.69 110 ILE A CA 1
ATOM 907 C C . ILE A 1 110 ? -2.104 7.777 1.207 1.00 89.69 110 ILE A C 1
ATOM 909 O O . ILE A 1 110 ? -2.865 7.133 1.927 1.00 89.69 110 ILE A O 1
ATOM 913 N N . PHE A 1 111 ? -1.032 8.404 1.691 1.00 91.94 111 PHE A N 1
ATOM 914 C CA . PHE A 1 111 ? -0.663 8.367 3.101 1.00 91.94 111 PHE A CA 1
ATOM 915 C C . PHE A 1 111 ? -1.775 8.906 3.996 1.00 91.94 111 PHE A C 1
ATOM 917 O O . PHE A 1 111 ? -2.234 8.199 4.894 1.00 91.94 111 PHE A O 1
ATOM 924 N N . LYS A 1 11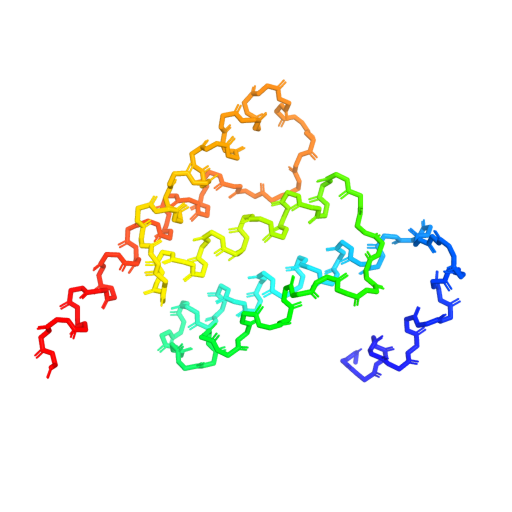2 ? -2.244 10.131 3.728 1.00 93.38 112 LYS A N 1
ATOM 925 C CA . LYS A 1 112 ? -3.269 10.789 4.544 1.00 93.38 112 LYS A CA 1
ATOM 926 C C . LYS A 1 112 ? -4.535 9.938 4.643 1.00 93.38 112 LYS A C 1
ATOM 928 O O . LYS A 1 112 ? -5.031 9.706 5.744 1.00 93.38 112 LYS A O 1
ATOM 933 N N . ILE A 1 113 ? -5.034 9.457 3.503 1.00 94.94 113 ILE A N 1
ATOM 934 C CA . ILE A 1 113 ? -6.265 8.661 3.438 1.00 94.94 113 ILE A CA 1
ATOM 935 C C . ILE A 1 113 ? -6.071 7.320 4.149 1.00 94.94 113 ILE A C 1
ATOM 937 O O . ILE A 1 113 ? -6.883 6.952 4.994 1.00 94.94 113 ILE A O 1
ATOM 941 N N . ARG A 1 114 ? -4.989 6.590 3.852 1.00 96.38 114 ARG A N 1
ATOM 942 C CA . ARG A 1 114 ? -4.798 5.224 4.362 1.00 96.38 114 ARG A CA 1
ATOM 943 C C . ARG A 1 114 ? -4.446 5.175 5.839 1.00 96.38 114 ARG A C 1
ATOM 945 O O . ARG A 1 114 ? -4.856 4.239 6.518 1.00 96.38 114 ARG A O 1
ATOM 952 N N . VAL A 1 115 ? -3.744 6.173 6.373 1.00 95.50 115 VAL A N 1
ATOM 953 C CA . VAL A 1 115 ? -3.506 6.266 7.822 1.00 95.50 115 VAL A CA 1
ATOM 954 C C . VAL A 1 115 ? -4.815 6.482 8.580 1.00 95.50 115 VAL A C 1
ATOM 956 O O . VAL A 1 115 ? -5.006 5.864 9.622 1.00 95.50 115 VAL A O 1
ATOM 959 N N . ALA A 1 116 ? -5.720 7.325 8.077 1.00 95.56 116 ALA A N 1
ATOM 960 C CA . ALA A 1 116 ? -7.026 7.522 8.704 1.00 95.56 116 ALA A CA 1
ATOM 961 C C . ALA A 1 116 ? -7.900 6.259 8.595 1.00 95.56 116 ALA A C 1
ATOM 963 O O . ALA A 1 116 ? -8.284 5.688 9.612 1.00 95.56 116 ALA A O 1
ATOM 964 N N . ASP A 1 117 ? -8.113 5.764 7.376 1.00 96.06 117 ASP A N 1
ATOM 965 C CA . ASP A 1 117 ? -9.004 4.630 7.094 1.00 96.06 117 ASP A CA 1
ATOM 966 C C . ASP A 1 117 ? -8.550 3.321 7.778 1.00 96.06 117 ASP A C 1
ATOM 968 O O . ASP A 1 117 ? -9.357 2.546 8.291 1.00 96.06 117 ASP A O 1
ATOM 972 N N . SER A 1 118 ? -7.238 3.081 7.885 1.00 96.75 118 SER A N 1
ATOM 973 C CA . SER A 1 118 ? -6.719 1.902 8.600 1.00 96.75 118 SER A CA 1
ATOM 974 C C . SER A 1 118 ? -6.962 1.931 10.112 1.00 96.75 118 SER A C 1
ATOM 976 O O . SER A 1 118 ? -7.113 0.867 10.719 1.00 96.75 118 SER A O 1
ATOM 978 N N . LYS A 1 119 ? -7.025 3.114 10.741 1.00 95.81 119 LYS A N 1
ATOM 979 C CA . LYS A 1 119 ? -7.397 3.221 12.161 1.00 95.81 119 LYS A CA 1
ATOM 980 C C . LYS A 1 119 ? -8.845 2.800 12.364 1.00 95.81 119 LYS A C 1
ATOM 982 O O . LYS A 1 119 ? -9.108 2.015 13.274 1.00 95.81 119 LYS A O 1
ATOM 987 N N . ASP A 1 120 ? -9.742 3.258 11.496 1.00 94.31 120 ASP A N 1
ATOM 988 C CA . ASP A 1 120 ? -11.161 2.901 11.544 1.00 94.31 120 ASP A CA 1
ATOM 989 C C . ASP A 1 120 ? -11.346 1.389 11.387 1.00 94.31 120 ASP A C 1
ATOM 991 O O . ASP A 1 120 ? -11.998 0.754 12.219 1.00 94.31 120 ASP A O 1
ATOM 995 N N . TYR A 1 121 ? -10.673 0.781 10.404 1.00 95.62 121 TYR A N 1
ATOM 996 C CA . TYR A 1 121 ? -10.631 -0.675 10.242 1.00 95.62 121 TYR A CA 1
ATOM 997 C C . TYR A 1 121 ? -10.186 -1.399 11.525 1.00 95.62 121 TYR A C 1
ATOM 999 O O . TYR A 1 121 ? -10.843 -2.336 11.978 1.00 95.62 121 TYR A O 1
ATOM 1007 N N . ARG A 1 122 ? -9.085 -0.968 12.151 1.00 94.31 122 ARG A N 1
ATOM 1008 C CA . ARG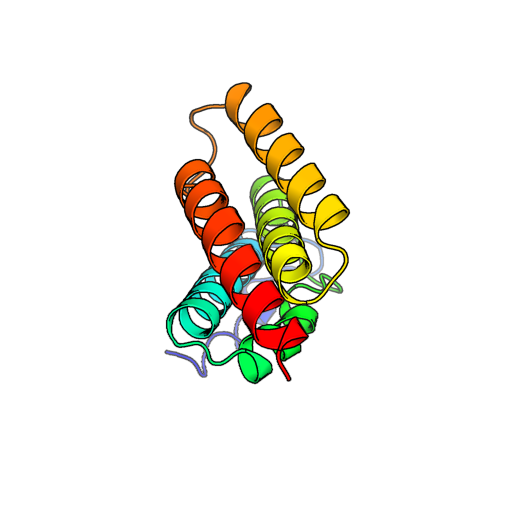 A 1 122 ? -8.559 -1.628 13.359 1.00 94.31 122 ARG A CA 1
ATOM 1009 C C . ARG A 1 122 ? -9.457 -1.458 14.575 1.00 94.31 122 ARG A C 1
ATOM 1011 O O . ARG A 1 122 ? -9.506 -2.351 15.416 1.00 94.31 122 ARG A O 1
ATOM 1018 N N . LEU A 1 123 ? -10.147 -0.327 14.691 1.00 93.75 123 LEU A N 1
ATOM 1019 C CA . LEU A 1 123 ? -11.137 -0.116 15.744 1.00 93.75 123 LEU A CA 1
ATOM 1020 C C . LEU A 1 123 ? -12.337 -1.046 15.564 1.00 93.75 123 LEU A C 1
ATOM 1022 O O . LEU A 1 123 ? -12.821 -1.585 16.555 1.00 93.75 123 LEU A O 1
ATOM 1026 N N . LEU A 1 124 ? -12.783 -1.269 14.324 1.00 90.94 124 LEU A N 1
ATOM 1027 C CA . LEU A 1 124 ? -13.831 -2.246 14.018 1.00 90.94 124 LEU A CA 1
ATOM 1028 C C . LEU A 1 124 ? -13.398 -3.670 14.385 1.00 90.94 124 LEU A C 1
ATOM 1030 O O . LEU A 1 124 ? -14.164 -4.374 15.032 1.00 90.94 124 LEU A O 1
ATOM 1034 N N . GLN A 1 125 ? -12.161 -4.060 14.062 1.00 87.00 125 GLN A N 1
ATOM 1035 C CA . GLN A 1 125 ? -11.631 -5.388 14.397 1.00 87.00 125 GLN A CA 1
ATOM 1036 C C . GLN A 1 125 ? -11.511 -5.646 15.906 1.00 87.00 125 GLN A C 1
ATOM 1038 O O . GLN A 1 125 ? -11.643 -6.777 16.341 1.00 87.00 125 GLN A O 1
ATOM 1043 N N . LYS A 1 126 ? -11.276 -4.613 16.726 1.00 83.69 126 LYS A N 1
ATOM 1044 C CA . LYS A 1 126 ? -11.217 -4.754 18.196 1.00 83.69 126 LYS A CA 1
ATOM 1045 C C . LYS A 1 126 ? -12.584 -4.942 18.861 1.00 83.69 126 LYS A C 1
ATOM 1047 O O . LYS A 1 126 ? -12.631 -5.241 20.048 1.00 83.69 126 LYS A O 1
ATOM 1052 N N . LYS A 1 127 ? -13.673 -4.649 18.145 1.00 73.25 127 LYS A N 1
ATOM 1053 C CA . LYS A 1 127 ? -15.051 -4.774 18.644 1.00 73.25 127 LYS A CA 1
ATOM 1054 C C . LYS A 1 127 ? -15.683 -6.127 18.303 1.00 73.25 127 LYS A C 1
ATOM 1056 O O . LYS A 1 127 ? -16.793 -6.380 18.763 1.00 73.25 127 LYS A O 1
ATOM 1061 N N . GLN A 1 128 ? -15.019 -6.922 17.466 1.00 59.25 128 GLN A N 1
ATOM 1062 C CA . GLN A 1 128 ? -15.381 -8.298 17.128 1.00 59.25 128 GLN A CA 1
ATOM 1063 C C . GLN A 1 128 ? -14.659 -9.253 18.075 1.00 59.25 128 GLN A C 1
ATOM 1065 O O . GLN A 1 128 ? -15.277 -10.283 18.414 1.00 59.25 128 GLN A O 1
#

Foldseek 3Di:
DVVCLVPPCVVQADPVARPPQSLLVQLVVLLVVLVVCLVVVVVVVNLVSLVSLDCVPGHHDPQSVLSSLLSNLLSCLAPNPNVSSLVSLVVSVVVCVVPVPPHPDPSVVSSVVSNVSSVVNVVVVVVD

Radius of gyration: 15.52 Å; chains: 1; bounding box: 34×31×43 Å

Sequence (128 aa):
MLVLLKGKCKHYLTKYADPFQISDELINYYGVVLQNYLNTKNYQAAYDLRNKFNSDGLFLNWNGQISKQLWLAVWKLYFGNYENGKATLIQIIDFKSMFPTSFSLNIDAIFKIRVADSKDYRLLQKKQ

Secondary structure (DSSP, 8-state):
-HHHHHHHGGGTS-SS--TT-HHHHHHHHHHHHHHHHHHTT-HHHHHHGGGGG--TT----HHHHHHHHHHHHHHHHHHS-HHHHHHHHHHHHHHHHH-TTS-SS-HHHHHHHHHHHHHHHHHHHTT-

pLDDT: mean 84.5, std 16.04, range [33.09, 98.12]